Protein AF-A0A7R9BCP4-F1 (afdb_monomer_lite)

pLDDT: mean 88.18, std 14.52, range [43.16, 98.25]

Foldseek 3Di:
DDDDDDDPPPPPPPVVVVDDDDQDDDPVSVVLVVLLVQLVVLVVVLVVLVVCVVVVNADPVRSVVVNVVSVVSNVVSCVSNDDPCDVDVVSSCVVVVD

Radius of gyration: 23.44 Å; chains: 1; bounding box: 35×24×87 Å

Secondary structure (DSSP, 8-state):
-----PPP------GGGSSPPPS-SSHHHHHHHHHHHHHHHHHHHHHHHHHHHHTT-S-HHHHHHHHHHHHHHHHHHHHHH-SSS-SSHHHHHHHHT-

InterPro domains:
  IPR007143 Vacuolar protein sorting-associated Vps28 [PF03997] (36-98)
  IPR007143 Vacuolar protein sorting-associated Vps28 [PTHR12937] (13-97)
  IPR017898 Vacuolar protein sorting-associated, VPS28, N-terminal [PS51313] (10-98)
  IPR037202 ESCRT assembly domain [SSF140111] (13-97)
  IPR038358 VPS28, N-terminal domain superfamily [G3DSA:1.20.1440.200] (6-98)

Structure (mmCIF, N/CA/C/O backbone):
data_AF-A0A7R9BCP4-F1
#
_entry.id   AF-A0A7R9BCP4-F1
#
loop_
_atom_site.group_PDB
_atom_site.id
_atom_site.type_symbol
_atom_site.label_atom_id
_atom_site.label_alt_id
_atom_site.label_comp_id
_atom_site.label_asym_id
_atom_site.label_entity_id
_atom_site.label_seq_id
_atom_s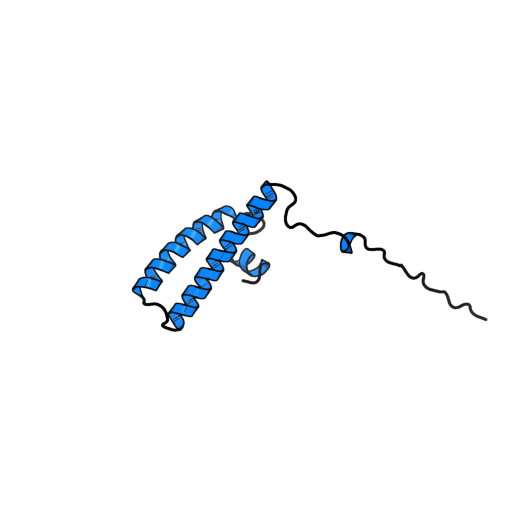ite.pdbx_PDB_ins_code
_atom_site.Cartn_x
_atom_site.Cartn_y
_atom_site.Cartn_z
_atom_site.occupancy
_atom_site.B_iso_or_equiv
_atom_site.auth_seq_id
_atom_site.auth_comp_id
_atom_site.auth_asym_id
_atom_site.auth_atom_id
_atom_site.pdbx_PDB_model_num
ATOM 1 N N . MET A 1 1 ? -15.200 6.996 -68.849 1.00 44.38 1 MET A N 1
ATOM 2 C CA . MET A 1 1 ? -14.474 5.870 -68.227 1.00 44.38 1 MET A CA 1
ATOM 3 C C . MET A 1 1 ? -13.419 6.467 -67.311 1.00 44.38 1 MET A C 1
ATOM 5 O O . MET A 1 1 ? -12.388 6.892 -67.807 1.00 44.38 1 MET A O 1
ATOM 9 N N . SER A 1 2 ? -13.706 6.582 -66.015 1.00 43.16 2 SER A N 1
ATOM 10 C CA . SER A 1 2 ? -12.724 7.027 -65.019 1.00 43.16 2 SER A CA 1
ATOM 11 C C . SER A 1 2 ? -12.491 5.865 -64.067 1.00 43.16 2 SER A C 1
ATOM 13 O O . SER A 1 2 ? -13.421 5.380 -63.428 1.00 43.16 2 SER A O 1
ATOM 15 N N . VAL A 1 3 ? -11.260 5.368 -64.085 1.00 48.69 3 VAL A N 1
ATOM 16 C CA . VAL A 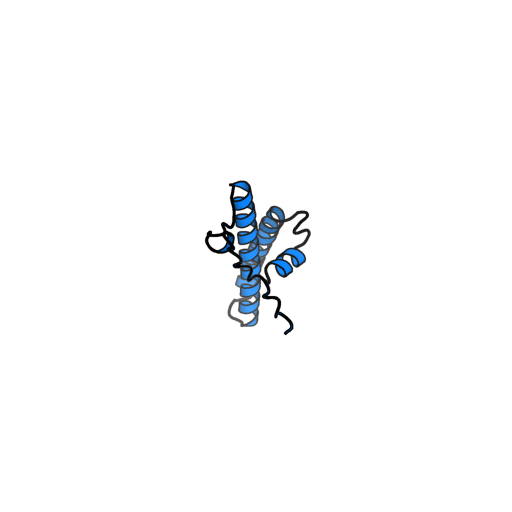1 3 ? -10.759 4.252 -63.285 1.00 48.69 3 VAL A CA 1
ATOM 17 C C . VAL A 1 3 ? -10.857 4.588 -61.799 1.00 48.69 3 VAL A C 1
ATOM 19 O O . VAL A 1 3 ? -10.331 5.599 -61.340 1.00 48.69 3 VAL A O 1
ATOM 22 N N . ILE A 1 4 ? -11.552 3.725 -61.061 1.00 52.31 4 ILE A N 1
ATOM 23 C CA . ILE A 1 4 ? -11.628 3.730 -59.603 1.00 52.31 4 ILE A CA 1
ATOM 24 C C . ILE A 1 4 ? -10.245 3.303 -59.102 1.00 52.31 4 ILE A C 1
ATOM 26 O O . ILE A 1 4 ? -9.838 2.160 -59.302 1.00 52.31 4 ILE A O 1
ATOM 30 N N . GLY A 1 5 ? -9.497 4.235 -58.510 1.00 47.81 5 GLY A N 1
ATOM 31 C CA . GLY A 1 5 ? -8.226 3.939 -57.857 1.00 47.81 5 GLY A CA 1
ATOM 32 C C . GLY A 1 5 ? -8.469 3.042 -56.647 1.00 47.81 5 GLY A C 1
ATOM 33 O O . GLY A 1 5 ? -8.992 3.501 -55.634 1.00 47.81 5 GLY A O 1
ATOM 34 N N . GLY A 1 6 ? -8.124 1.760 -56.767 1.00 49.81 6 GLY A N 1
ATOM 35 C CA . GLY A 1 6 ? -8.096 0.835 -55.641 1.00 49.81 6 GLY A CA 1
ATOM 36 C C . GLY A 1 6 ? -7.069 1.305 -54.616 1.00 49.81 6 GLY A C 1
ATOM 37 O O . GLY A 1 6 ? -5.891 1.459 -54.936 1.00 49.81 6 GLY A O 1
ATOM 38 N N . MET A 1 7 ? -7.519 1.557 -53.388 1.00 58.41 7 MET A N 1
ATOM 39 C CA . MET A 1 7 ? -6.626 1.750 -52.249 1.00 58.41 7 MET A CA 1
ATOM 40 C C . MET A 1 7 ? -5.887 0.426 -52.006 1.00 58.41 7 MET A C 1
ATOM 42 O O . MET A 1 7 ? -6.543 -0.618 -51.988 1.00 58.41 7 MET A O 1
ATOM 46 N N . PRO A 1 8 ? -4.557 0.418 -51.824 1.00 51.56 8 PRO A N 1
ATOM 47 C CA . PRO A 1 8 ? -3.879 -0.798 -51.422 1.00 51.56 8 PRO A CA 1
ATOM 48 C C . PRO A 1 8 ? -4.326 -1.129 -49.998 1.00 51.56 8 PRO A C 1
ATOM 50 O O . PRO A 1 8 ? -4.082 -0.363 -49.064 1.00 51.56 8 PRO A O 1
ATOM 53 N N . SER A 1 9 ? -5.002 -2.265 -49.844 1.00 58.50 9 SER A N 1
ATOM 54 C CA . SER A 1 9 ? -5.235 -2.901 -48.555 1.00 58.50 9 SER A CA 1
ATOM 55 C C . SER A 1 9 ? -3.869 -3.148 -47.923 1.00 58.50 9 SER A C 1
ATOM 57 O O . SER A 1 9 ? -3.136 -4.041 -48.345 1.00 58.50 9 SER A O 1
ATOM 59 N N . GLN A 1 10 ? -3.481 -2.326 -46.948 1.00 56.66 10 GLN A N 1
ATOM 60 C CA . GLN A 1 10 ? -2.388 -2.689 -46.062 1.00 56.66 10 GLN A CA 1
ATOM 61 C C . GLN A 1 10 ? -2.891 -3.847 -45.206 1.00 56.66 10 GLN A C 1
ATOM 63 O O . GLN A 1 10 ? -3.445 -3.627 -44.127 1.00 56.66 10 GLN A O 1
ATOM 68 N N . ASP A 1 11 ? -2.709 -5.072 -45.703 1.00 59.69 11 ASP A N 1
ATOM 69 C CA . ASP A 1 11 ? -2.631 -6.259 -44.861 1.00 59.69 11 ASP A CA 1
ATOM 70 C C . ASP A 1 11 ? -1.503 -6.006 -43.865 1.00 59.69 11 ASP A C 1
ATOM 72 O O . ASP A 1 11 ? -0.314 -6.218 -44.107 1.00 59.69 11 ASP A O 1
ATOM 76 N N . SER A 1 12 ? -1.914 -5.404 -42.757 1.00 64.50 12 SER A N 1
ATOM 77 C CA . SER A 1 12 ? -1.075 -4.977 -41.661 1.00 64.50 12 SER A CA 1
ATOM 78 C C . SER A 1 12 ? -0.712 -6.241 -40.905 1.00 64.50 12 SER A C 1
ATOM 80 O O . SER A 1 12 ? -1.349 -6.591 -39.914 1.00 64.50 12 SER A O 1
ATOM 82 N N . ASN A 1 13 ? 0.266 -6.981 -41.422 1.00 74.06 13 ASN A N 1
ATOM 83 C CA . ASN A 1 13 ? 0.873 -8.070 -40.681 1.00 74.06 13 ASN A CA 1
ATOM 84 C C . ASN A 1 13 ? 1.562 -7.444 -39.461 1.00 74.06 13 ASN A C 1
ATOM 86 O O . ASN A 1 13 ? 2.590 -6.782 -39.600 1.00 74.06 13 ASN A O 1
ATOM 90 N N . ARG A 1 14 ? 0.918 -7.569 -38.297 1.00 78.56 14 ARG A N 1
ATOM 91 C CA . ARG A 1 14 ? 1.334 -7.008 -37.007 1.00 78.56 14 ARG A CA 1
ATOM 92 C C . ARG A 1 14 ? 1.946 -8.119 -36.150 1.00 78.56 14 ARG A C 1
ATOM 94 O O . ARG A 1 14 ? 1.236 -8.696 -35.321 1.00 78.56 14 ARG A O 1
ATOM 101 N N . PRO A 1 15 ? 3.221 -8.485 -36.384 1.00 78.62 15 PRO A N 1
ATOM 102 C CA . PRO A 1 15 ? 3.869 -9.615 -35.723 1.00 78.62 15 PRO A CA 1
ATOM 103 C C . PRO A 1 15 ? 3.851 -9.498 -34.194 1.00 78.62 15 PRO A C 1
ATOM 105 O O . PRO A 1 15 ? 3.776 -10.512 -33.507 1.00 78.62 15 PRO A O 1
ATOM 108 N N . GLU A 1 16 ? 3.824 -8.275 -33.657 1.00 82.62 16 GLU A N 1
ATOM 109 C CA . GLU A 1 16 ? 3.774 -8.012 -32.220 1.00 82.62 16 GLU A CA 1
ATOM 110 C C . GLU A 1 16 ? 2.505 -8.536 -31.527 1.00 82.62 16 GLU A C 1
ATOM 112 O O . GLU A 1 16 ? 2.483 -8.640 -30.304 1.00 82.62 16 GLU A O 1
ATOM 117 N N . LEU A 1 17 ? 1.449 -8.860 -32.284 1.00 81.31 17 LEU A N 1
ATOM 118 C CA . LEU A 1 17 ? 0.213 -9.435 -31.745 1.00 81.31 17 LEU A CA 1
ATOM 119 C C . LEU A 1 17 ? 0.284 -10.957 -31.553 1.00 81.31 17 LEU A C 1
ATOM 121 O O . LEU A 1 17 ? -0.569 -11.510 -30.862 1.00 81.31 17 LEU A O 1
ATOM 125 N N . TYR A 1 18 ? 1.268 -11.632 -32.154 1.00 86.69 18 TYR A N 1
ATOM 126 C CA . TYR A 1 18 ? 1.436 -13.088 -32.056 1.00 86.69 18 TYR A CA 1
ATOM 127 C C . TYR A 1 18 ? 2.461 -13.504 -30.994 1.00 86.69 18 TYR A C 1
ATOM 129 O O . TYR A 1 18 ? 2.656 -14.697 -30.766 1.00 86.69 18 TYR A O 1
ATOM 137 N N . GLU A 1 19 ? 3.114 -12.542 -30.340 1.00 86.12 19 GLU A N 1
ATOM 138 C CA . GLU A 1 19 ? 4.098 -12.790 -29.288 1.00 86.12 19 GLU A CA 1
ATOM 139 C C . GLU A 1 19 ? 3.546 -12.435 -27.902 1.00 86.12 19 GLU A C 1
ATOM 141 O O . GLU A 1 19 ? 2.909 -11.400 -27.700 1.00 86.12 19 GLU A O 1
ATOM 146 N N . GLU A 1 20 ? 3.833 -13.279 -26.908 1.00 82.62 20 GLU A N 1
ATOM 147 C CA . GLU A 1 20 ? 3.491 -12.989 -25.516 1.00 82.62 20 GLU A CA 1
ATOM 148 C C . GLU A 1 20 ? 4.361 -11.853 -24.960 1.00 82.62 20 GLU A C 1
ATOM 150 O O . GLU A 1 20 ? 5.592 -11.942 -24.881 1.00 82.62 20 GLU A O 1
ATOM 155 N N . VAL A 1 21 ? 3.711 -10.783 -24.502 1.00 88.06 21 VAL A N 1
ATOM 156 C CA . VAL A 1 21 ? 4.397 -9.658 -23.866 1.00 88.06 21 VAL A CA 1
ATOM 157 C C . VAL A 1 21 ? 4.775 -10.026 -22.434 1.00 88.06 21 VAL A C 1
ATOM 159 O O . VAL A 1 21 ? 3.924 -10.245 -21.574 1.00 88.06 21 VAL A O 1
ATOM 162 N N . LYS A 1 22 ? 6.080 -10.044 -22.156 1.00 88.06 22 LYS A N 1
ATOM 163 C CA . LYS A 1 22 ? 6.611 -10.267 -20.807 1.00 88.06 22 LYS A CA 1
ATOM 164 C C . LYS A 1 22 ? 6.635 -8.970 -20.008 1.00 88.06 22 LYS A C 1
ATOM 166 O O . LYS A 1 22 ? 7.056 -7.935 -20.522 1.00 88.06 22 LYS A O 1
ATOM 171 N N . LEU A 1 23 ? 6.268 -9.059 -18.729 1.00 87.25 23 LEU A N 1
ATOM 172 C CA . LEU A 1 23 ? 6.313 -7.928 -17.800 1.00 87.25 23 LEU A CA 1
ATOM 173 C C . LEU A 1 23 ? 7.749 -7.423 -17.575 1.00 87.25 23 LEU A C 1
ATOM 175 O O . LEU A 1 23 ? 7.977 -6.220 -17.535 1.00 87.25 23 LEU A O 1
ATOM 179 N N . PHE A 1 24 ? 8.717 -8.337 -17.480 1.00 89.69 24 PHE A N 1
ATOM 180 C CA . PHE A 1 24 ? 10.138 -8.035 -17.311 1.00 89.69 24 PHE A CA 1
ATOM 181 C C . PHE A 1 24 ? 10.997 -8.877 -18.257 1.00 89.69 24 PHE A C 1
ATOM 183 O O . PHE A 1 24 ? 10.619 -9.980 -18.661 1.00 89.69 24 PHE A O 1
ATOM 190 N N . ARG A 1 25 ? 12.186 -8.371 -18.584 1.00 88.81 25 ARG A N 1
ATOM 191 C CA . ARG A 1 25 ? 13.187 -9.058 -19.418 1.00 88.81 25 ARG A CA 1
ATOM 192 C C . ARG A 1 25 ? 14.492 -9.344 -18.677 1.00 88.81 25 ARG A C 1
ATOM 194 O O . ARG A 1 25 ? 15.321 -10.094 -19.182 1.00 88.81 25 ARG A O 1
ATOM 201 N N . ASN A 1 26 ? 14.682 -8.772 -17.488 1.00 93.56 26 ASN A N 1
ATOM 202 C CA . ASN A 1 26 ? 15.877 -8.959 -16.665 1.00 93.56 26 ASN A CA 1
ATOM 203 C C . ASN A 1 26 ? 15.552 -8.938 -15.159 1.00 93.56 26 ASN A C 1
ATOM 205 O O . ASN A 1 26 ? 14.456 -8.556 -14.748 1.00 93.56 26 ASN A O 1
ATOM 209 N N . ALA A 1 27 ? 16.519 -9.355 -14.335 1.00 93.00 27 ALA A N 1
ATOM 210 C CA . ALA A 1 27 ? 16.356 -9.463 -12.883 1.00 93.00 27 ALA A CA 1
ATOM 211 C C . ALA A 1 27 ? 16.041 -8.117 -12.206 1.00 93.00 27 ALA A C 1
ATOM 213 O O . ALA A 1 27 ? 15.219 -8.070 -11.297 1.00 93.00 27 ALA A O 1
ATOM 214 N N . ARG A 1 28 ? 16.638 -7.021 -12.690 1.00 91.62 28 ARG A N 1
ATOM 215 C CA . ARG A 1 28 ? 16.418 -5.673 -12.150 1.00 91.62 28 ARG A CA 1
ATOM 216 C C . ARG A 1 28 ? 14.994 -5.181 -12.407 1.00 91.62 28 ARG A C 1
ATOM 218 O O . ARG A 1 28 ? 14.376 -4.588 -11.531 1.00 91.62 28 ARG A O 1
ATOM 225 N N . GLU A 1 29 ? 14.466 -5.411 -13.607 1.00 91.75 29 GLU A N 1
ATOM 226 C CA . GLU A 1 29 ? 13.072 -5.099 -13.931 1.00 91.75 29 GLU A CA 1
ATOM 227 C C . GLU A 1 29 ? 12.115 -5.932 -13.089 1.00 91.75 29 GLU A C 1
ATOM 229 O O . GLU A 1 29 ? 11.154 -5.382 -12.560 1.00 91.75 29 GLU A O 1
ATOM 234 N N . ARG A 1 30 ? 12.399 -7.228 -12.916 1.00 93.75 30 ARG A N 1
ATOM 235 C CA . ARG A 1 30 ? 11.601 -8.100 -12.051 1.00 93.75 30 ARG A CA 1
ATOM 236 C C . ARG A 1 30 ? 11.525 -7.551 -10.628 1.00 93.75 30 ARG A C 1
ATOM 238 O O . ARG A 1 30 ? 10.426 -7.361 -10.132 1.00 93.75 30 ARG A O 1
ATOM 245 N N . GLU A 1 31 ? 12.664 -7.213 -10.027 1.00 94.38 31 GLU A N 1
ATOM 246 C CA . GLU A 1 31 ? 12.716 -6.610 -8.688 1.00 94.38 31 GLU A CA 1
ATOM 247 C C . GLU A 1 31 ? 11.944 -5.283 -8.626 1.00 94.38 31 GLU A C 1
ATOM 249 O O . GLU A 1 31 ? 11.193 -5.042 -7.685 1.00 94.38 31 GLU A O 1
ATOM 254 N N . LYS A 1 32 ? 12.047 -4.437 -9.662 1.00 93.00 32 LYS A N 1
ATOM 255 C CA . LYS A 1 32 ? 11.253 -3.202 -9.748 1.00 93.00 32 LYS A CA 1
ATOM 256 C C . LYS A 1 32 ? 9.749 -3.502 -9.701 1.00 93.00 32 LYS A C 1
ATOM 258 O O . LYS A 1 32 ? 9.023 -2.819 -8.981 1.00 93.00 32 LYS A O 1
ATOM 263 N N . TYR A 1 33 ? 9.272 -4.483 -10.470 1.00 94.50 33 TYR A N 1
ATOM 264 C CA . TYR A 1 33 ? 7.858 -4.871 -10.470 1.00 94.50 33 TYR A CA 1
ATOM 265 C C . TYR A 1 33 ? 7.428 -5.536 -9.165 1.00 94.50 33 TYR A C 1
ATOM 267 O O . TYR A 1 33 ? 6.335 -5.229 -8.700 1.00 94.50 33 TYR A O 1
ATOM 275 N N . ASP A 1 34 ? 8.278 -6.363 -8.558 1.00 95.81 34 ASP A N 1
ATOM 276 C CA . ASP A 1 34 ? 8.016 -6.988 -7.258 1.00 95.81 34 ASP A CA 1
ATOM 277 C C . ASP A 1 34 ? 7.832 -5.902 -6.175 1.00 95.81 34 ASP A C 1
ATOM 279 O O . ASP A 1 34 ? 6.807 -5.873 -5.497 1.00 95.81 34 ASP A O 1
ATOM 283 N N . ASN A 1 35 ? 8.723 -4.904 -6.116 1.00 95.62 35 ASN A N 1
ATOM 284 C CA . ASN A 1 35 ? 8.603 -3.780 -5.174 1.00 95.62 35 ASN A CA 1
ATOM 285 C C . ASN A 1 35 ? 7.327 -2.946 -5.415 1.00 95.62 35 ASN A C 1
ATOM 287 O O . ASN A 1 35 ? 6.671 -2.492 -4.474 1.00 95.62 35 ASN A O 1
ATOM 291 N N . MET A 1 36 ? 6.953 -2.731 -6.684 1.00 95.25 36 MET A N 1
ATOM 292 C CA . MET A 1 36 ? 5.702 -2.044 -7.033 1.00 95.25 36 MET A CA 1
ATOM 293 C C . MET A 1 36 ? 4.468 -2.869 -6.646 1.00 95.25 36 MET A C 1
ATOM 295 O O . MET A 1 36 ? 3.484 -2.295 -6.176 1.00 95.25 36 MET A O 1
ATOM 299 N N . ALA A 1 37 ? 4.512 -4.191 -6.816 1.00 95.81 37 ALA A N 1
ATOM 300 C CA . ALA A 1 37 ? 3.439 -5.094 -6.419 1.00 95.81 37 ALA A CA 1
ATOM 301 C C . ALA A 1 37 ? 3.249 -5.101 -4.896 1.00 95.81 37 ALA A C 1
ATOM 303 O O . ALA A 1 37 ? 2.113 -5.005 -4.428 1.00 95.81 37 ALA A O 1
ATOM 304 N N . ASP A 1 38 ? 4.341 -5.110 -4.131 1.00 96.12 38 ASP A N 1
ATOM 305 C CA . ASP A 1 38 ? 4.3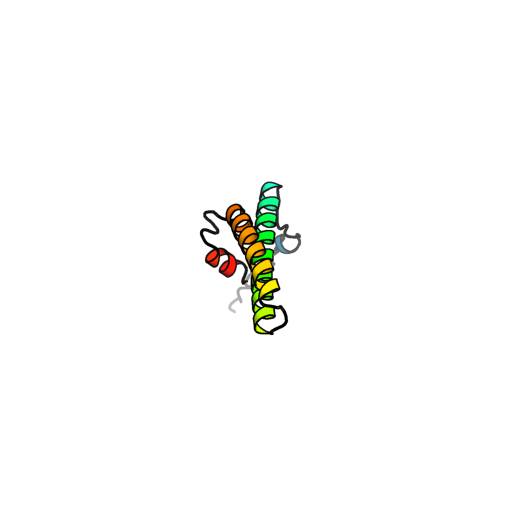02 -5.026 -2.669 1.00 96.12 38 ASP A CA 1
ATOM 306 C C . ASP A 1 38 ? 3.679 -3.709 -2.194 1.00 96.12 38 ASP A C 1
ATOM 308 O O . ASP A 1 38 ? 2.775 -3.709 -1.352 1.00 96.12 38 ASP A O 1
ATOM 312 N N . LEU A 1 39 ? 4.085 -2.574 -2.776 1.00 96.50 39 LEU A N 1
ATOM 313 C CA . LEU A 1 39 ? 3.469 -1.283 -2.463 1.00 96.50 39 LEU A CA 1
ATOM 314 C C . LEU A 1 39 ? 1.968 -1.283 -2.788 1.00 96.50 39 LEU A C 1
ATOM 316 O O . LEU A 1 39 ? 1.163 -0.848 -1.962 1.00 96.50 39 LEU A O 1
ATOM 320 N N . TYR A 1 40 ? 1.582 -1.784 -3.965 1.00 96.31 40 TYR A N 1
ATOM 321 C CA . TYR A 1 40 ? 0.180 -1.890 -4.374 1.00 96.31 40 TYR A CA 1
ATOM 322 C C . TYR A 1 40 ? -0.631 -2.731 -3.379 1.00 96.31 40 TYR A C 1
ATOM 324 O O . TYR A 1 40 ? -1.701 -2.309 -2.934 1.00 96.31 40 TYR A O 1
ATOM 332 N N . ALA A 1 41 ? -0.103 -3.889 -2.977 1.00 96.62 41 ALA A N 1
ATOM 333 C CA . ALA A 1 41 ? -0.750 -4.785 -2.029 1.00 96.62 41 ALA A CA 1
ATOM 334 C C . ALA A 1 41 ? -0.958 -4.123 -0.659 1.00 96.62 41 ALA A C 1
ATOM 336 O O . ALA A 1 41 ? -2.054 -4.205 -0.098 1.00 96.62 41 ALA A O 1
ATOM 337 N N . VAL A 1 42 ? 0.051 -3.417 -0.135 1.00 97.12 42 VAL A N 1
ATOM 338 C CA . VAL A 1 42 ? -0.055 -2.717 1.156 1.00 97.12 42 VAL A CA 1
ATOM 339 C C . VAL A 1 42 ? -1.105 -1.604 1.101 1.00 97.12 42 VAL A C 1
ATOM 341 O O . VAL A 1 42 ? -1.931 -1.504 2.011 1.00 97.12 42 VAL A O 1
ATOM 344 N N . VAL A 1 43 ? -1.127 -0.800 0.033 1.00 96.19 43 VAL A N 1
ATOM 345 C CA . VAL A 1 43 ? -2.113 0.284 -0.129 1.00 96.19 43 VAL A CA 1
ATOM 346 C C . VAL A 1 43 ? -3.534 -0.276 -0.233 1.00 96.19 43 VAL A C 1
ATOM 348 O O . VAL A 1 43 ? -4.429 0.194 0.470 1.00 96.19 43 VAL A O 1
ATOM 351 N N . ASN A 1 44 ? -3.747 -1.325 -1.035 1.00 96.44 44 ASN A N 1
ATOM 352 C CA . ASN A 1 44 ? -5.056 -1.978 -1.129 1.00 96.44 44 ASN A CA 1
ATOM 353 C C . ASN A 1 44 ? -5.495 -2.598 0.202 1.00 96.44 44 ASN A C 1
ATOM 355 O O . ASN A 1 44 ? -6.674 -2.554 0.558 1.00 96.44 44 ASN A O 1
ATOM 359 N N . THR A 1 45 ? -4.554 -3.159 0.958 1.00 97.75 45 THR A N 1
ATOM 360 C CA . THR A 1 45 ? -4.842 -3.738 2.273 1.00 97.75 45 THR A CA 1
ATOM 361 C C . THR A 1 45 ? -5.260 -2.661 3.270 1.00 97.75 45 THR A C 1
ATOM 363 O O . THR A 1 45 ? -6.244 -2.857 3.980 1.00 97.75 45 THR A O 1
ATOM 366 N N . LEU A 1 46 ? -4.586 -1.503 3.282 1.00 97.31 46 LEU A N 1
ATOM 367 C CA . LEU A 1 46 ? -5.006 -0.339 4.071 1.00 97.31 46 LEU A CA 1
ATOM 368 C C . LEU A 1 46 ? -6.430 0.092 3.703 1.00 97.31 46 LEU A C 1
ATOM 370 O O . LEU A 1 46 ? -7.274 0.218 4.585 1.00 97.31 46 LEU A O 1
ATOM 374 N N . GLN A 1 47 ? -6.733 0.223 2.410 1.00 96.06 47 GLN A N 1
ATOM 375 C CA . GLN A 1 47 ? -8.068 0.613 1.951 1.00 96.06 47 GLN A CA 1
ATOM 376 C C . GLN A 1 47 ? -9.156 -0.388 2.375 1.00 96.06 47 GLN A C 1
ATOM 378 O O . GLN A 1 47 ? -10.275 -0.001 2.718 1.00 96.06 47 GLN A O 1
ATOM 383 N N . ASN A 1 48 ? -8.849 -1.685 2.361 1.00 97.44 48 ASN A N 1
ATOM 384 C CA . ASN A 1 48 ? -9.776 -2.717 2.819 1.00 97.44 48 ASN A CA 1
ATOM 385 C C . ASN A 1 48 ? -9.936 -2.724 4.344 1.00 97.44 48 ASN A C 1
ATOM 387 O O . ASN A 1 48 ? -11.054 -2.919 4.819 1.00 97.44 48 ASN A O 1
ATOM 391 N N . LEU A 1 49 ? -8.864 -2.461 5.098 1.00 98.00 49 LEU A N 1
ATOM 392 C CA . LEU A 1 49 ? -8.921 -2.298 6.551 1.00 98.00 49 LEU A CA 1
ATOM 393 C C . LEU A 1 49 ? -9.813 -1.110 6.939 1.00 98.00 49 LEU A C 1
ATOM 395 O O . LEU A 1 49 ? -10.675 -1.268 7.800 1.00 98.00 49 LEU A O 1
ATOM 399 N N . GLU A 1 50 ? -9.670 0.034 6.264 1.00 97.44 50 GLU A N 1
ATOM 400 C CA . GLU A 1 50 ? -10.531 1.208 6.475 1.00 97.44 50 GLU A CA 1
ATOM 401 C C . GLU A 1 50 ? -12.006 0.874 6.236 1.00 97.44 50 GLU A C 1
ATOM 403 O O . GLU A 1 50 ? -12.868 1.120 7.079 1.00 97.44 50 GLU A O 1
ATOM 408 N N . LYS A 1 51 ? -12.311 0.222 5.107 1.00 97.44 51 LYS A N 1
ATOM 409 C CA . LYS A 1 51 ? -13.681 -0.209 4.796 1.00 97.44 51 LYS A CA 1
ATOM 410 C C . LYS A 1 51 ? -14.235 -1.199 5.822 1.00 97.44 51 LYS A C 1
ATOM 412 O O . LYS A 1 51 ? -15.437 -1.189 6.067 1.00 97.44 51 LYS A O 1
ATOM 417 N N . ALA A 1 52 ? -13.405 -2.086 6.370 1.00 97.88 52 ALA A N 1
ATOM 418 C CA . ALA A 1 52 ? -13.824 -3.042 7.391 1.00 97.88 52 ALA A CA 1
ATOM 419 C C . ALA A 1 52 ? -14.106 -2.348 8.730 1.00 97.88 52 ALA A C 1
ATOM 421 O O . ALA A 1 52 ? -15.094 -2.677 9.382 1.00 97.88 52 ALA A O 1
ATOM 422 N N . TYR A 1 53 ? -13.292 -1.355 9.099 1.00 97.94 53 TYR A N 1
ATOM 423 C CA . TYR A 1 53 ? -13.507 -0.546 10.296 1.00 97.94 53 TYR A CA 1
ATOM 424 C C . TYR A 1 53 ? -14.795 0.285 10.204 1.00 97.94 53 TYR A C 1
ATOM 426 O O . TYR A 1 53 ? -15.605 0.246 11.120 1.00 97.94 53 TYR A O 1
ATOM 434 N N . ILE A 1 54 ? -15.055 0.937 9.062 1.00 97.88 54 ILE A N 1
ATOM 435 C CA . ILE A 1 54 ? -16.300 1.698 8.813 1.00 97.88 54 ILE A CA 1
ATOM 436 C C . ILE A 1 54 ? -17.556 0.810 8.883 1.00 97.88 54 ILE A C 1
ATOM 438 O O . ILE A 1 54 ? -18.640 1.295 9.190 1.00 97.88 54 ILE A O 1
ATOM 442 N N . ARG A 1 55 ? -17.429 -0.486 8.576 1.00 97.94 55 ARG A N 1
ATOM 443 C CA . ARG A 1 55 ? -18.526 -1.467 8.646 1.00 97.94 55 ARG A CA 1
ATOM 444 C C . ARG A 1 55 ? -18.607 -2.187 9.995 1.00 97.94 55 ARG A C 1
ATOM 446 O O . ARG A 1 55 ? -19.227 -3.246 10.058 1.00 97.94 55 ARG A O 1
ATOM 453 N N . ASP A 1 56 ? -17.924 -1.683 11.021 1.00 97.19 56 ASP A N 1
ATOM 454 C CA . ASP A 1 56 ? -17.869 -2.270 12.364 1.00 97.19 56 ASP A CA 1
ATOM 455 C C . ASP A 1 56 ? -17.429 -3.751 12.384 1.00 97.19 56 ASP A C 1
ATOM 457 O O . ASP A 1 56 ? -17.746 -4.509 13.298 1.00 97.19 56 ASP A O 1
ATOM 461 N N . CYS A 1 57 ? -16.672 -4.191 11.370 1.00 97.31 57 CYS A N 1
ATOM 462 C CA . CYS A 1 57 ? -16.193 -5.574 11.253 1.00 97.31 57 CYS A CA 1
ATOM 463 C C . CYS A 1 57 ? -14.905 -5.828 12.053 1.00 97.31 57 CYS A C 1
ATOM 465 O O . CYS A 1 57 ? -14.463 -6.969 12.160 1.00 97.31 57 CYS A O 1
ATOM 467 N N . VAL A 1 58 ? -14.262 -4.767 12.551 1.00 96.94 58 VAL A N 1
ATOM 468 C CA . VAL A 1 58 ? -12.973 -4.804 13.251 1.00 96.94 58 VAL A CA 1
ATOM 469 C C . VAL A 1 58 ? -13.055 -3.879 14.456 1.00 96.94 58 VAL A C 1
ATOM 471 O O . VAL A 1 58 ? -13.507 -2.741 14.334 1.00 96.94 58 VAL A O 1
ATOM 474 N N . THR A 1 59 ? -12.594 -4.336 15.619 1.00 97.81 59 THR A N 1
ATOM 475 C CA . THR A 1 59 ? -12.615 -3.498 16.824 1.00 97.81 59 THR A CA 1
ATOM 476 C C . THR A 1 59 ? -11.595 -2.354 16.730 1.00 97.81 59 THR A C 1
ATOM 478 O O . THR A 1 59 ? -10.568 -2.497 16.060 1.00 97.81 59 THR A O 1
ATOM 481 N N . PRO A 1 60 ? -11.779 -1.240 17.467 1.00 97.19 60 PRO A N 1
ATOM 482 C CA . PRO A 1 60 ? -10.805 -0.145 17.480 1.00 97.19 60 PRO A CA 1
ATOM 483 C C . PRO A 1 60 ? -9.384 -0.601 17.835 1.00 97.19 60 PRO A C 1
ATOM 485 O O . PRO A 1 60 ? -8.414 -0.174 17.214 1.00 97.19 60 PRO A O 1
ATOM 488 N N . LYS A 1 61 ? -9.250 -1.531 18.789 1.00 97.56 61 LYS A N 1
ATOM 489 C CA . LYS A 1 61 ? -7.951 -2.065 19.218 1.00 97.56 61 LYS A CA 1
ATOM 490 C C . LYS A 1 61 ? -7.246 -2.840 18.099 1.00 97.56 61 LYS A C 1
ATOM 492 O O . LYS A 1 61 ? -6.045 -2.661 17.893 1.00 97.56 61 LYS A O 1
ATOM 497 N N . GLU A 1 62 ? -7.976 -3.693 17.385 1.00 97.06 62 GLU A N 1
ATOM 498 C CA . GLU A 1 62 ? -7.440 -4.468 16.261 1.00 97.06 62 GLU A CA 1
ATOM 499 C C . GLU A 1 62 ? -7.099 -3.567 15.078 1.00 97.06 62 GLU A C 1
ATOM 501 O O . GLU A 1 62 ? -6.016 -3.701 14.505 1.00 97.06 62 GLU A O 1
ATOM 506 N N . TYR A 1 63 ? -7.974 -2.607 14.767 1.00 97.81 63 TYR A N 1
ATOM 507 C CA . TYR A 1 63 ? -7.740 -1.611 13.729 1.00 97.81 63 TYR A CA 1
ATOM 508 C C . TYR A 1 63 ? -6.458 -0.822 14.004 1.00 97.81 63 TYR A C 1
ATOM 510 O O . TYR A 1 63 ? -5.575 -0.784 13.149 1.00 97.81 63 TYR A O 1
ATOM 518 N N . THR A 1 64 ? -6.292 -0.253 15.204 1.00 97.88 64 THR A N 1
ATOM 519 C CA . THR A 1 64 ? -5.101 0.544 15.538 1.00 97.88 64 THR A CA 1
ATOM 520 C C . THR A 1 64 ? -3.818 -0.281 15.425 1.00 97.88 64 THR A C 1
ATOM 522 O O . THR A 1 64 ? -2.825 0.197 14.867 1.00 97.88 64 THR A O 1
ATOM 525 N N . ALA A 1 65 ? -3.828 -1.529 15.902 1.00 97.75 65 ALA A N 1
ATOM 526 C CA . ALA A 1 65 ? -2.670 -2.414 15.811 1.00 97.75 65 ALA A CA 1
ATOM 527 C C . ALA A 1 65 ? -2.345 -2.806 14.357 1.00 97.75 65 ALA A C 1
ATOM 529 O O . ALA A 1 65 ? -1.180 -2.782 13.949 1.00 97.75 65 ALA A O 1
ATOM 530 N N . ALA A 1 66 ? -3.357 -3.152 13.557 1.00 97.69 66 ALA A N 1
ATOM 531 C CA . ALA A 1 66 ? -3.184 -3.515 12.153 1.00 97.69 66 ALA A CA 1
ATOM 532 C C . ALA A 1 66 ? -2.739 -2.317 11.301 1.00 97.69 66 ALA A C 1
ATOM 534 O O . ALA A 1 66 ? -1.744 -2.423 10.582 1.00 97.69 66 ALA A O 1
ATOM 535 N N . CYS A 1 67 ? -3.411 -1.173 11.443 1.00 98.12 67 CYS A N 1
ATOM 536 C CA . CYS A 1 67 ? -3.115 0.060 10.719 1.00 98.12 67 CYS A CA 1
ATOM 537 C C . CYS A 1 67 ? -1.689 0.542 11.012 1.00 98.12 67 CYS A C 1
ATOM 539 O O . CYS A 1 67 ? -0.925 0.806 10.087 1.00 98.12 67 CYS A O 1
ATOM 541 N N . SER A 1 68 ? -1.260 0.533 12.280 1.00 97.75 68 SER A N 1
ATOM 542 C CA . SER A 1 68 ? 0.113 0.913 12.649 1.00 97.75 68 SER A CA 1
ATOM 543 C C . SER A 1 68 ? 1.170 0.043 11.960 1.00 97.75 68 SER A C 1
ATOM 545 O O . SER A 1 68 ? 2.159 0.564 11.444 1.00 97.75 68 SER A O 1
ATOM 547 N N . ARG A 1 69 ? 0.957 -1.281 11.895 1.00 97.75 69 ARG A N 1
ATOM 548 C CA . ARG A 1 69 ? 1.871 -2.197 11.190 1.00 97.75 69 ARG A CA 1
ATOM 549 C C . ARG A 1 69 ? 1.885 -1.942 9.683 1.00 97.75 69 ARG A C 1
ATOM 551 O O . ARG A 1 69 ? 2.963 -1.849 9.099 1.00 97.75 69 ARG A O 1
ATOM 558 N N . LEU A 1 70 ? 0.712 -1.785 9.070 1.00 97.75 70 LEU A N 1
ATOM 559 C CA . LEU A 1 70 ? 0.587 -1.513 7.637 1.00 97.75 70 LEU A CA 1
ATOM 560 C C . LEU A 1 70 ? 1.215 -0.170 7.248 1.00 97.75 70 LEU A C 1
ATOM 562 O O . LEU A 1 70 ? 1.857 -0.086 6.210 1.00 97.75 70 LEU A O 1
ATOM 566 N N . LEU A 1 71 ? 1.117 0.864 8.089 1.00 97.75 71 LEU A N 1
ATOM 567 C CA . LEU A 1 71 ? 1.759 2.158 7.838 1.00 97.75 71 LEU A CA 1
ATOM 568 C C . LEU A 1 71 ? 3.292 2.077 7.877 1.00 97.75 71 LEU A C 1
ATOM 570 O O . LEU A 1 71 ? 3.963 2.774 7.113 1.00 97.75 71 LEU A O 1
ATOM 574 N N . VAL A 1 72 ? 3.865 1.230 8.737 1.00 98.25 72 VAL A N 1
ATOM 575 C CA . VAL A 1 72 ? 5.316 0.968 8.742 1.00 98.25 72 VAL A CA 1
ATOM 576 C C . VAL A 1 72 ? 5.732 0.242 7.461 1.00 98.25 72 VAL A C 1
ATOM 578 O O . VAL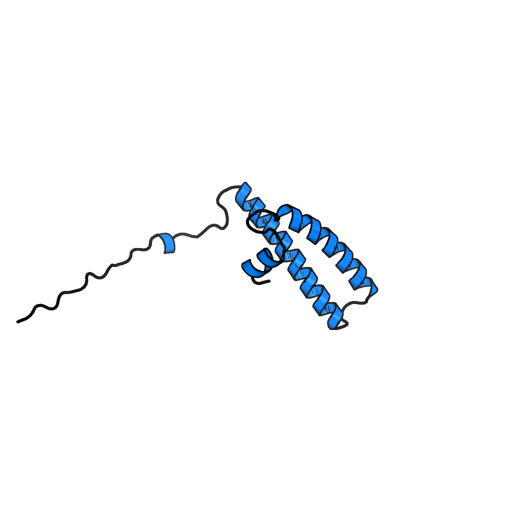 A 1 72 ? 6.687 0.664 6.808 1.00 98.25 72 VAL A O 1
ATOM 581 N N . GLN A 1 73 ? 4.989 -0.796 7.067 1.00 97.44 73 GLN A N 1
ATOM 582 C CA . GLN A 1 73 ? 5.230 -1.533 5.820 1.00 97.44 73 GLN A CA 1
ATOM 583 C C . GLN A 1 73 ? 5.094 -0.627 4.594 1.00 97.44 73 GLN A C 1
ATOM 585 O O . GLN A 1 73 ? 5.958 -0.642 3.725 1.00 97.44 73 GLN A O 1
ATOM 590 N N . TYR A 1 74 ? 4.074 0.230 4.569 1.00 97.75 74 TYR A N 1
ATOM 591 C CA . TYR A 1 74 ? 3.845 1.214 3.517 1.00 97.75 74 TYR A CA 1
ATOM 592 C C . TYR A 1 74 ? 5.047 2.144 3.350 1.00 97.75 74 TYR A C 1
ATOM 594 O O . TYR A 1 74 ? 5.525 2.330 2.236 1.00 97.75 74 TYR A O 1
ATOM 602 N N . LYS A 1 75 ? 5.576 2.703 4.447 1.00 96.56 75 LYS A N 1
ATOM 603 C CA . LYS A 1 75 ? 6.749 3.590 4.384 1.00 96.56 75 LYS A CA 1
ATOM 604 C C . LYS A 1 75 ? 7.971 2.870 3.812 1.00 96.56 75 LYS A C 1
ATOM 606 O O . LYS A 1 75 ? 8.703 3.461 3.021 1.00 96.56 75 LYS A O 1
ATOM 611 N N . ALA A 1 76 ? 8.189 1.613 4.200 1.00 96.75 76 ALA A N 1
ATOM 612 C CA . ALA A 1 76 ? 9.293 0.806 3.691 1.00 96.75 76 ALA A CA 1
ATOM 613 C C . ALA A 1 76 ? 9.119 0.464 2.200 1.00 96.75 76 ALA A C 1
ATOM 615 O O . ALA A 1 76 ? 10.038 0.701 1.420 1.00 96.75 76 ALA A O 1
ATOM 616 N N . ALA A 1 77 ? 7.937 -0.012 1.800 1.00 96.31 77 ALA A N 1
ATOM 617 C CA . ALA A 1 77 ? 7.614 -0.346 0.414 1.00 96.31 77 ALA A CA 1
ATOM 618 C C . ALA A 1 77 ? 7.674 0.892 -0.494 1.00 96.31 77 ALA A C 1
ATOM 620 O O . ALA A 1 77 ? 8.285 0.862 -1.559 1.00 96.31 77 ALA A O 1
ATOM 621 N N . PHE A 1 78 ? 7.127 2.027 -0.046 1.00 96.62 78 PHE A N 1
ATOM 622 C CA . PHE A 1 78 ? 7.174 3.267 -0.816 1.00 96.62 78 PHE A CA 1
ATOM 623 C C . PHE A 1 78 ? 8.613 3.740 -1.025 1.00 96.62 78 PHE A C 1
ATOM 625 O O . PHE A 1 78 ? 8.949 4.150 -2.127 1.00 96.62 78 PHE A O 1
ATOM 632 N N . LYS A 1 79 ? 9.497 3.604 -0.027 1.00 96.31 79 LYS A N 1
ATOM 633 C CA . LYS A 1 79 ? 10.920 3.947 -0.174 1.00 96.31 79 LYS A CA 1
ATOM 634 C C . LYS A 1 79 ? 11.630 3.122 -1.258 1.00 96.31 79 LYS A C 1
ATOM 636 O O . LYS A 1 79 ? 12.557 3.631 -1.875 1.00 96.31 79 LYS A O 1
ATOM 641 N N . GLN A 1 80 ? 11.212 1.876 -1.491 1.00 94.38 80 GLN A N 1
ATOM 642 C CA . GLN A 1 80 ? 11.778 1.027 -2.550 1.00 94.38 80 GLN A CA 1
ATOM 643 C C . GLN A 1 80 ? 11.279 1.409 -3.952 1.00 94.38 80 GLN A C 1
ATOM 645 O O . GLN A 1 80 ? 11.978 1.185 -4.936 1.00 94.38 80 GLN A O 1
ATOM 650 N N . VAL A 1 81 ? 10.076 1.984 -4.044 1.00 94.44 81 VAL A N 1
ATOM 651 C CA . VAL A 1 81 ? 9.441 2.396 -5.309 1.00 94.44 81 VAL A CA 1
ATOM 652 C C . VAL A 1 81 ? 9.701 3.872 -5.638 1.00 94.44 81 VAL A C 1
ATOM 654 O O . VAL A 1 81 ? 9.613 4.270 -6.800 1.00 94.44 81 VAL A O 1
ATOM 657 N N . GLN A 1 82 ? 10.019 4.689 -4.632 1.00 93.62 82 GLN A N 1
ATOM 658 C CA . GLN A 1 82 ? 10.211 6.126 -4.772 1.00 93.62 82 GLN A CA 1
ATOM 659 C C . GLN A 1 82 ? 11.361 6.442 -5.735 1.00 93.62 82 GLN A C 1
ATOM 661 O O . GLN A 1 82 ? 12.478 5.947 -5.599 1.00 93.62 82 GLN A O 1
ATOM 666 N N . GLY A 1 83 ? 11.083 7.324 -6.687 1.00 92.31 83 GLY A N 1
ATOM 667 C CA . GLY A 1 83 ? 12.042 7.793 -7.681 1.00 92.31 83 GLY A CA 1
ATOM 668 C C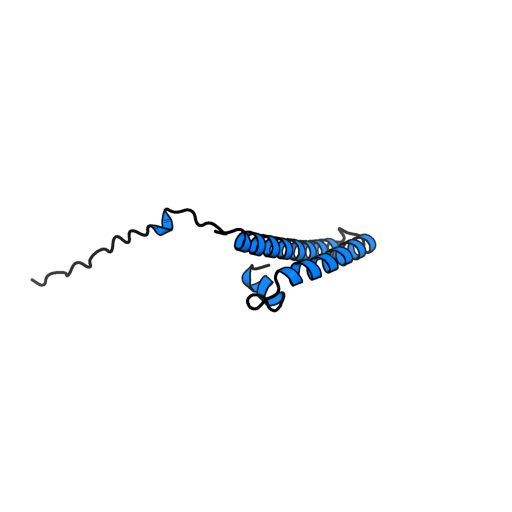 . GLY A 1 83 ? 11.384 8.774 -8.644 1.00 92.31 83 GLY A C 1
ATOM 669 O O . GLY A 1 83 ? 10.260 9.214 -8.401 1.00 92.31 83 GLY A O 1
ATOM 670 N N . ASP A 1 84 ? 12.051 9.079 -9.755 1.00 90.12 84 ASP A N 1
ATOM 671 C CA . ASP A 1 84 ? 11.577 10.078 -10.727 1.00 90.12 84 ASP A CA 1
ATOM 672 C C . ASP A 1 84 ? 10.197 9.736 -11.315 1.00 90.12 84 ASP A C 1
ATOM 674 O O . ASP A 1 84 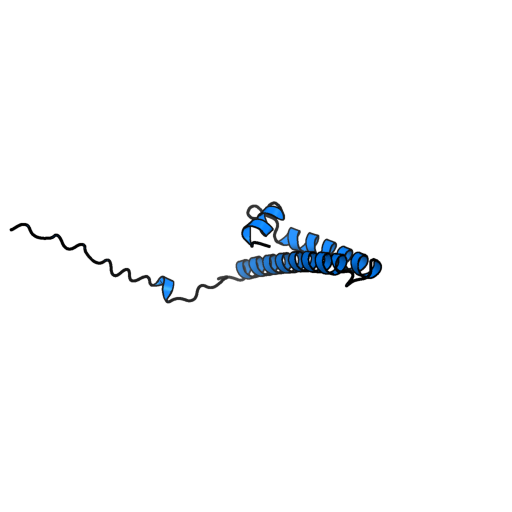? 9.375 10.620 -11.547 1.00 90.12 84 ASP A O 1
ATOM 678 N N . GLU A 1 85 ? 9.915 8.443 -11.515 1.00 88.94 85 GLU A N 1
ATOM 679 C CA . GLU A 1 85 ? 8.623 7.966 -12.028 1.00 88.94 85 GLU A CA 1
ATOM 680 C C . GLU A 1 85 ? 7.494 8.087 -10.987 1.00 88.94 85 GLU A C 1
ATOM 682 O O . GLU A 1 85 ? 6.345 8.362 -11.338 1.00 88.94 85 GLU A O 1
ATOM 687 N N . PHE A 1 86 ? 7.819 7.910 -9.702 1.00 92.12 86 PHE A N 1
ATOM 688 C CA . PHE A 1 86 ? 6.867 7.921 -8.590 1.00 92.12 86 PHE A CA 1
ATOM 689 C C . PHE A 1 86 ? 7.398 8.783 -7.436 1.00 92.12 86 PHE A C 1
ATOM 691 O O . PHE A 1 86 ? 7.832 8.255 -6.408 1.00 92.12 86 PHE A O 1
ATOM 698 N N . PRO A 1 87 ? 7.360 10.122 -7.569 1.00 91.88 87 PRO A N 1
ATOM 699 C CA . PRO A 1 87 ? 7.883 11.017 -6.536 1.00 91.88 87 PRO A CA 1
ATOM 700 C C . PRO A 1 87 ? 7.023 11.004 -5.265 1.00 91.88 87 PRO A C 1
ATOM 702 O O . PRO A 1 87 ? 7.510 11.266 -4.166 1.00 91.88 87 PRO A O 1
ATOM 705 N N . ASN A 1 88 ? 5.731 10.696 -5.409 1.00 93.12 88 ASN A N 1
ATOM 706 C CA . ASN A 1 88 ? 4.755 10.602 -4.331 1.00 93.12 88 ASN A CA 1
ATOM 707 C C . ASN A 1 88 ? 3.766 9.455 -4.591 1.00 93.12 88 ASN A C 1
ATOM 709 O O . ASN A 1 88 ? 3.606 8.986 -5.719 1.00 93.12 88 ASN A O 1
ATOM 713 N N . ILE A 1 89 ? 3.075 9.027 -3.534 1.00 91.38 89 ILE A N 1
ATOM 714 C CA . ILE A 1 89 ? 2.104 7.931 -3.609 1.00 91.38 89 ILE A CA 1
ATOM 715 C C . ILE A 1 89 ? 0.920 8.242 -4.528 1.00 91.38 89 ILE A C 1
ATOM 717 O O . ILE A 1 89 ? 0.415 7.350 -5.204 1.00 91.38 89 ILE A O 1
ATOM 721 N N . THR A 1 90 ? 0.512 9.510 -4.624 1.00 90.31 90 THR A N 1
ATOM 722 C CA . THR A 1 90 ? -0.588 9.938 -5.495 1.00 90.31 90 THR A CA 1
ATOM 723 C C . THR A 1 90 ? -0.284 9.646 -6.964 1.00 90.31 90 THR A C 1
ATOM 725 O O . THR A 1 90 ? -1.167 9.199 -7.696 1.00 90.31 90 THR A O 1
ATOM 728 N N . ALA A 1 91 ? 0.966 9.838 -7.399 1.00 92.50 91 ALA A N 1
ATOM 729 C CA . ALA A 1 91 ? 1.406 9.486 -8.746 1.00 92.50 91 ALA A CA 1
ATOM 730 C C . ALA A 1 91 ? 1.294 7.974 -9.007 1.00 92.50 91 ALA A C 1
ATOM 732 O O . ALA A 1 91 ? 0.809 7.564 -10.063 1.00 92.50 91 ALA A O 1
ATOM 733 N N . PHE A 1 92 ? 1.680 7.152 -8.027 1.00 92.31 92 PHE A N 1
ATOM 734 C CA . PHE A 1 92 ? 1.590 5.694 -8.114 1.00 92.31 92 PHE A CA 1
ATOM 735 C C . PHE A 1 92 ? 0.133 5.212 -8.197 1.00 92.31 92 PHE A C 1
ATOM 737 O O . PHE A 1 92 ? -0.236 4.502 -9.133 1.00 92.31 92 PHE A O 1
ATOM 744 N N . VAL A 1 93 ? -0.716 5.668 -7.273 1.00 90.44 93 VAL A N 1
ATOM 745 C CA . VAL A 1 93 ? -2.150 5.335 -7.212 1.00 90.44 93 VAL A CA 1
ATOM 746 C C . VAL A 1 93 ? -2.871 5.747 -8.495 1.00 90.44 93 VAL A C 1
ATOM 748 O O . VAL A 1 93 ? -3.615 4.954 -9.068 1.00 90.44 93 VAL A O 1
ATOM 751 N N . LYS A 1 94 ? -2.589 6.949 -9.016 1.00 91.00 94 LYS A N 1
ATOM 752 C CA . LYS A 1 94 ? -3.167 7.426 -10.280 1.00 91.00 94 LYS A CA 1
ATOM 753 C C . LYS A 1 94 ? -2.774 6.543 -11.465 1.00 91.00 94 LYS A C 1
ATOM 755 O O . LYS A 1 94 ? -3.607 6.298 -12.337 1.00 91.00 94 LYS A O 1
ATOM 760 N N . LYS A 1 95 ? -1.520 6.080 -11.518 1.00 88.00 95 LYS A N 1
ATOM 761 C CA . LYS A 1 95 ? -1.026 5.242 -12.618 1.00 88.00 95 LYS A CA 1
ATOM 762 C C . LYS A 1 95 ? -1.653 3.849 -12.605 1.00 88.00 95 LYS A C 1
ATOM 764 O O . LYS A 1 95 ? -2.071 3.374 -13.657 1.00 88.00 95 LYS A O 1
ATOM 769 N N . TYR A 1 96 ? -1.738 3.221 -11.434 1.00 87.62 96 TYR A N 1
ATOM 770 C CA . TYR A 1 96 ? -2.231 1.847 -11.292 1.00 87.62 96 TYR A CA 1
ATOM 771 C C . TYR A 1 96 ? -3.718 1.745 -10.924 1.00 87.62 96 TYR A C 1
ATOM 773 O O . TYR A 1 96 ? -4.215 0.639 -10.732 1.00 87.62 96 TYR A O 1
ATOM 781 N N . ARG A 1 97 ? -4.433 2.880 -10.888 1.00 82.19 97 ARG A N 1
ATOM 782 C CA . ARG A 1 97 ? -5.875 2.981 -10.594 1.00 82.19 97 ARG A CA 1
ATOM 783 C C . ARG A 1 97 ? -6.264 2.230 -9.315 1.00 82.19 97 ARG A C 1
ATOM 785 O O . ARG A 1 97 ? -7.194 1.425 -9.329 1.00 82.19 97 ARG A O 1
ATOM 792 N N . VAL A 1 98 ? -5.505 2.486 -8.249 1.00 63.75 98 VAL A N 1
ATOM 793 C CA . VAL A 1 98 ? -5.838 2.044 -6.883 1.00 63.75 98 VAL A CA 1
ATOM 794 C C . VAL A 1 98 ? -7.014 2.856 -6.350 1.00 63.75 98 VAL A C 1
ATOM 796 O O . VAL A 1 98 ? -7.044 4.077 -6.631 1.00 63.75 98 VAL A O 1
#

Sequence (98 aa):
MSVIGGMPSQDSNRPELYEEVKLFRNAREREKYDNMADLYAVVNTLQNLEKAYIRDCVTPKEYTAACSRLLVQYKAAFKQVQGDEFPNITAFVKKYRV

Organism: Timema shepardi (NCBI:txid629360)